Protein AF-A0A670XZM5-F1 (afdb_monomer_lite)

Organism: Pseudonaja textilis (NCBI:txid8673)

Radius of gyration: 13.71 Å; chains: 1; bounding box: 26×26×38 Å

InterPro domains:
  IPR001304 C-type lectin-like [PF00059] (12-50)
  IPR001304 C-type lectin-like [PS50041] (11-49)
  IPR016186 C-type lectin-like/link domain superfamily [G3DSA:3.10.100.10] (5-53)
  IPR016187 C-type lectin fold [SSF56436] (5-50)
  IPR018378 C-type lectin, conserved site [PS00615] (26-48)

Secondary structure (DSSP, 8-state):
---HHHHHH--BPTT----GGG---EEEE-TTS-EEEE-TT--------------

Structure (mmCIF, N/CA/C/O backbone):
data_AF-A0A670XZM5-F1
#
_entry.id   AF-A0A670XZM5-F1
#
loop_
_atom_site.group_PDB
_atom_site.id
_atom_site.type_symbol
_atom_site.label_atom_id
_atom_site.label_alt_id
_atom_site.label_comp_id
_atom_site.label_asym_id
_atom_site.label_entity_id
_atom_site.label_seq_id
_atom_site.pdbx_PDB_ins_code
_atom_site.Cartn_x
_atom_site.Cartn_y
_atom_site.Cartn_z
_atom_site.occupancy
_atom_site.B_iso_or_equiv
_atom_site.auth_seq_id
_atom_site.auth_comp_id
_atom_site.auth_asym_id
_atom_site.auth_atom_id
_atom_site.pdbx_PDB_model_num
ATOM 1 N N . GLN A 1 1 ? -2.315 3.907 23.334 1.00 49.22 1 GLN A N 1
ATOM 2 C CA . GLN A 1 1 ? -1.485 2.689 23.505 1.00 49.22 1 GLN A CA 1
ATOM 3 C C . GLN A 1 1 ? -1.838 1.762 22.348 1.00 49.22 1 GLN A C 1
ATOM 5 O O . GLN A 1 1 ? -3.015 1.428 22.254 1.00 49.22 1 GLN A O 1
ATOM 10 N N . PRO A 1 2 ? -0.917 1.420 21.427 1.00 59.31 2 PRO A N 1
ATO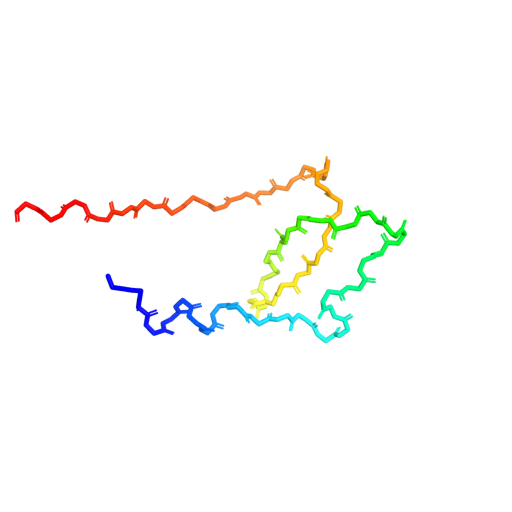M 11 C CA . PRO A 1 2 ? -1.273 0.596 20.276 1.00 59.31 2 PRO A CA 1
ATOM 12 C C . PRO A 1 2 ? -1.704 -0.793 20.751 1.00 59.31 2 PRO A C 1
ATOM 14 O O . PRO A 1 2 ? -1.005 -1.442 21.532 1.00 59.31 2 PRO A O 1
ATOM 17 N N . VAL A 1 3 ? -2.888 -1.224 20.320 1.00 65.19 3 VAL A N 1
ATOM 18 C CA . VAL A 1 3 ? -3.433 -2.540 20.670 1.00 65.19 3 VAL A CA 1
ATOM 19 C C . VAL A 1 3 ? -2.566 -3.649 20.065 1.00 65.19 3 VAL A C 1
ATOM 21 O O . VAL A 1 3 ? -1.995 -3.479 18.990 1.00 65.19 3 VAL A O 1
ATOM 24 N N . LEU A 1 4 ? -2.487 -4.806 20.733 1.00 60.56 4 LEU A N 1
ATOM 25 C CA . LEU A 1 4 ? -1.702 -5.976 20.296 1.00 60.56 4 LEU A CA 1
ATOM 26 C C . LEU A 1 4 ? -1.983 -6.381 18.831 1.00 60.56 4 LEU A C 1
ATOM 28 O O . LEU A 1 4 ? -1.095 -6.860 18.133 1.00 60.56 4 LEU A O 1
ATOM 32 N N . TRP A 1 5 ? -3.205 -6.128 18.352 1.00 60.31 5 TRP A N 1
ATOM 33 C CA . TRP A 1 5 ? -3.644 -6.373 16.977 1.00 60.31 5 TRP A CA 1
ATOM 34 C C . TRP A 1 5 ? -2.923 -5.526 15.924 1.00 60.31 5 TRP A C 1
ATOM 36 O O . TRP A 1 5 ? -2.778 -5.990 14.797 1.00 60.31 5 TRP A O 1
ATOM 46 N N . VAL A 1 6 ? -2.439 -4.325 16.275 1.00 63.03 6 VAL A N 1
ATOM 47 C CA . VAL A 1 6 ? -1.653 -3.490 15.355 1.00 63.03 6 VAL A CA 1
ATOM 48 C C . VAL A 1 6 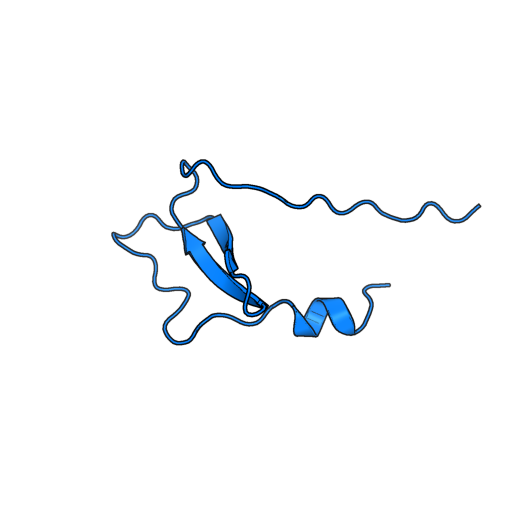? -0.406 -4.256 14.940 1.00 63.03 6 VAL A C 1
ATOM 50 O O . VAL A 1 6 ? -0.201 -4.457 13.758 1.00 63.03 6 VAL A O 1
ATOM 53 N N . TRP A 1 7 ? 0.365 -4.805 15.878 1.00 61.47 7 TRP A N 1
ATOM 54 C CA . TRP A 1 7 ? 1.599 -5.546 15.575 1.00 61.47 7 TRP A CA 1
ATOM 55 C C . TRP A 1 7 ? 1.379 -6.808 14.732 1.00 61.47 7 TRP A C 1
ATOM 57 O O . TRP A 1 7 ? 2.255 -7.184 13.958 1.00 61.47 7 TRP A O 1
ATOM 67 N N . LEU A 1 8 ? 0.208 -7.442 14.847 1.00 63.12 8 LEU A N 1
ATOM 68 C CA . LEU A 1 8 ? -0.167 -8.594 14.024 1.00 63.12 8 LEU A CA 1
ATOM 69 C C . LEU A 1 8 ? -0.559 -8.198 12.596 1.00 63.12 8 LEU A C 1
ATOM 71 O O . LEU A 1 8 ? -0.458 -9.035 11.699 1.00 63.12 8 LEU A O 1
ATOM 75 N N . SER A 1 9 ? -0.994 -6.952 12.374 1.00 65.19 9 SER A N 1
ATOM 76 C CA . SER A 1 9 ? -1.348 -6.490 11.035 1.00 65.19 9 SER A CA 1
ATOM 77 C C . SER A 1 9 ? -0.110 -6.309 10.163 1.00 65.19 9 SER A C 1
ATOM 79 O O . SER A 1 9 ? -0.198 -6.626 8.987 1.00 65.19 9 SER A O 1
ATOM 81 N N . TRP A 1 10 ? 1.046 -5.904 10.706 1.00 71.69 10 TRP A N 1
ATOM 82 C CA . TRP A 1 10 ? 2.305 -5.642 9.977 1.00 71.69 10 TRP A CA 1
ATOM 83 C C . TRP A 1 10 ? 3.043 -6.914 9.519 1.00 71.69 10 TRP A C 1
ATOM 85 O O . TRP A 1 10 ? 4.184 -7.168 9.901 1.00 71.69 10 TRP A O 1
ATOM 95 N N . SER A 1 11 ? 2.400 -7.742 8.696 1.00 89.12 11 SER A N 1
ATOM 96 C CA . SER A 1 11 ? 2.994 -8.960 8.142 1.00 89.12 11 SER A CA 1
ATOM 97 C C . SER A 1 11 ? 3.071 -8.908 6.617 1.00 89.12 11 SER A C 1
ATOM 99 O O . SER A 1 11 ? 2.049 -8.963 5.936 1.00 89.12 11 SER A O 1
ATOM 101 N N . TRP A 1 12 ? 4.281 -8.831 6.067 1.00 93.44 12 TRP A N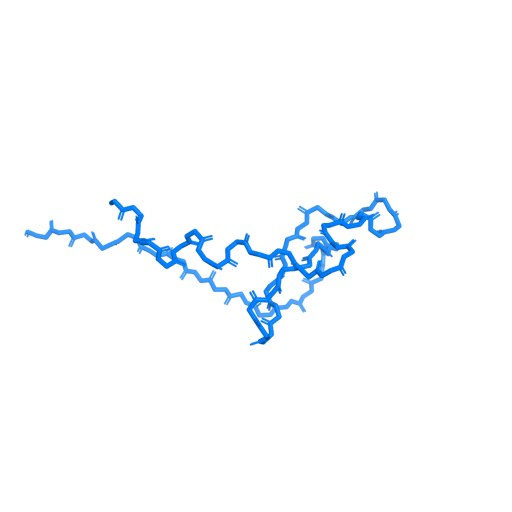 1
ATOM 102 C CA . TRP A 1 12 ? 4.495 -8.879 4.620 1.00 93.44 12 TRP A CA 1
ATOM 103 C C . TRP A 1 12 ? 4.058 -10.217 4.020 1.00 93.44 12 TRP A C 1
ATOM 105 O O . TRP A 1 12 ? 4.140 -11.275 4.658 1.00 93.44 12 TRP A O 1
ATOM 115 N N . LYS A 1 13 ? 3.564 -10.166 2.783 1.00 96.00 13 LYS A N 1
ATOM 116 C CA . LYS A 1 13 ? 3.423 -11.353 1.943 1.00 96.00 13 LYS A CA 1
ATOM 117 C C . LYS A 1 13 ? 4.816 -11.937 1.688 1.00 96.00 13 LYS A C 1
ATOM 119 O O . LYS A 1 13 ? 5.810 -11.219 1.678 1.00 96.00 13 LYS A O 1
ATOM 124 N N . GLU A 1 14 ? 4.894 -13.251 1.509 1.00 95.94 14 GLU A N 1
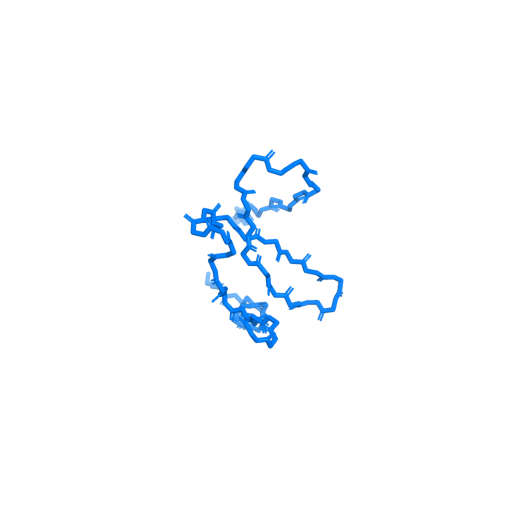ATOM 125 C CA . GLU A 1 14 ? 6.162 -13.902 1.179 1.00 95.94 14 GLU A CA 1
ATOM 126 C C . GLU A 1 14 ? 6.774 -13.279 -0.085 1.00 95.94 14 GLU A C 1
ATOM 128 O O . GLU A 1 14 ? 6.093 -13.133 -1.105 1.00 95.94 14 GLU A O 1
ATOM 133 N N . GLY A 1 15 ? 8.048 -12.892 0.020 1.00 96.56 15 GLY A N 1
ATOM 134 C CA . GLY A 1 15 ? 8.788 -12.195 -1.031 1.00 96.56 15 GLY A CA 1
ATOM 135 C C . GLY A 1 15 ? 8.736 -10.668 -0.961 1.00 96.56 15 GLY A C 1
ATOM 136 O O . GLY A 1 15 ? 9.522 -10.048 -1.661 1.00 96.56 15 GLY A O 1
ATOM 137 N N . GLU A 1 16 ? 7.890 -10.079 -0.110 1.00 97.25 16 GLU A N 1
ATOM 138 C CA . GLU A 1 16 ? 7.729 -8.625 0.008 1.00 97.25 16 GLU A CA 1
ATOM 139 C C . GLU A 1 16 ? 8.397 -8.057 1.278 1.00 97.25 16 GLU A C 1
ATOM 141 O O . GLU A 1 16 ? 8.533 -8.775 2.279 1.00 97.25 16 GLU A O 1
ATOM 146 N N . PRO A 1 17 ? 8.770 -6.764 1.284 1.00 96.62 17 PRO A N 1
ATOM 147 C CA . PRO A 1 17 ? 8.743 -5.846 0.143 1.00 96.62 17 PRO A CA 1
ATOM 148 C C . PRO A 1 17 ? 9.869 -6.146 -0.858 1.00 96.62 17 PRO A C 1
ATOM 150 O O . PRO A 1 17 ? 10.988 -6.463 -0.441 1.00 96.62 17 PRO A O 1
ATOM 153 N N . ASN A 1 18 ? 9.590 -6.068 -2.161 1.00 98.00 18 ASN A N 1
ATOM 154 C CA . ASN A 1 18 ? 10.549 -6.446 -3.212 1.00 98.00 18 ASN A CA 1
ATOM 155 C C . ASN A 1 18 ? 11.094 -5.268 -4.040 1.00 98.00 18 ASN A C 1
ATOM 157 O O . ASN A 1 18 ? 12.045 -5.446 -4.806 1.00 98.00 18 ASN A O 1
ATOM 161 N N . ASN A 1 19 ? 10.537 -4.073 -3.849 1.00 97.88 19 ASN A N 1
ATOM 162 C CA . ASN A 1 19 ? 10.799 -2.855 -4.600 1.00 97.88 19 ASN A CA 1
ATOM 163 C C . ASN A 1 19 ? 10.713 -3.070 -6.121 1.00 97.88 19 ASN A C 1
ATOM 165 O O . ASN A 1 19 ? 11.679 -2.839 -6.862 1.00 97.88 19 ASN A O 1
ATOM 169 N N . GLY A 1 20 ? 9.567 -3.550 -6.602 1.00 97.06 20 GLY A N 1
ATOM 170 C CA . GLY A 1 20 ? 9.359 -3.949 -7.986 1.00 97.06 20 GLY A CA 1
ATOM 171 C C . GLY A 1 20 ? 9.681 -2.817 -8.958 1.00 97.06 20 GLY A C 1
ATOM 172 O O . GLY A 1 20 ? 9.210 -1.691 -8.832 1.00 97.06 20 GLY A O 1
ATOM 173 N N . GLY A 1 21 ? 10.549 -3.079 -9.938 1.00 95.94 21 GLY A N 1
ATOM 174 C CA . GLY A 1 21 ? 10.969 -2.037 -10.883 1.00 95.94 21 GLY A CA 1
ATOM 175 C C . GLY A 1 21 ? 11.716 -0.852 -10.244 1.00 95.94 21 GLY A C 1
ATOM 176 O O . GLY A 1 21 ? 11.879 0.171 -10.907 1.00 95.94 21 GLY A O 1
AT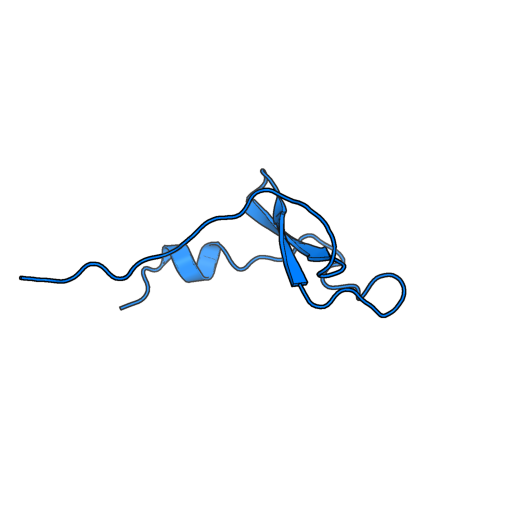OM 177 N N . ASN A 1 22 ? 12.200 -1.002 -9.004 1.00 97.12 22 ASN A N 1
ATOM 178 C CA . ASN A 1 22 ? 12.878 0.010 -8.188 1.00 97.12 22 ASN A CA 1
ATOM 179 C C . ASN A 1 22 ? 12.042 1.271 -7.899 1.00 97.12 22 ASN A C 1
ATOM 181 O O . ASN A 1 22 ? 12.599 2.371 -7.899 1.00 97.12 22 ASN A O 1
ATOM 185 N N . ASN A 1 23 ? 10.722 1.145 -7.731 1.00 97.81 23 ASN A N 1
ATOM 186 C CA . ASN A 1 23 ? 9.846 2.301 -7.508 1.00 97.81 23 ASN A CA 1
ATOM 187 C C . ASN A 1 23 ? 8.553 1.954 -6.732 1.00 97.81 23 ASN A C 1
ATOM 189 O O . ASN A 1 23 ? 7.482 2.486 -7.036 1.00 97.81 23 ASN A O 1
ATOM 193 N N . GLU A 1 24 ? 8.627 1.056 -5.745 1.00 98.25 24 GLU A N 1
ATOM 194 C CA . GLU A 1 24 ? 7.490 0.667 -4.896 1.00 98.25 24 GLU A CA 1
ATOM 195 C C . GLU A 1 24 ? 7.684 1.135 -3.443 1.00 98.25 24 GLU A C 1
ATOM 197 O O . GLU A 1 24 ? 8.114 0.386 -2.576 1.00 98.25 24 GLU A O 1
ATOM 202 N N . ASP A 1 25 ? 7.356 2.404 -3.171 1.00 97.75 25 ASP A N 1
ATOM 203 C CA . ASP A 1 25 ? 7.584 3.049 -1.862 1.00 97.75 25 ASP A CA 1
ATOM 204 C C . ASP A 1 25 ? 6.310 3.222 -1.005 1.00 97.75 25 ASP A C 1
ATOM 206 O O . ASP A 1 25 ? 6.346 3.809 0.079 1.00 97.75 25 ASP A O 1
ATOM 210 N N . CYS A 1 26 ? 5.160 2.732 -1.473 1.00 97.00 26 CYS A N 1
ATOM 211 C CA . CYS A 1 26 ? 3.889 2.759 -0.744 1.00 97.00 26 CYS A CA 1
ATOM 212 C C . CYS A 1 26 ? 3.418 1.340 -0.424 1.00 97.00 26 CYS A C 1
ATOM 214 O O . CYS A 1 26 ? 3.778 0.406 -1.121 1.00 97.00 26 CYS A O 1
ATOM 216 N N . ALA A 1 27 ? 2.588 1.151 0.605 1.00 95.56 27 ALA A N 1
ATOM 217 C CA . ALA A 1 27 ? 2.151 -0.182 1.025 1.00 95.56 27 ALA A CA 1
ATOM 218 C C . ALA A 1 27 ? 0.641 -0.386 0.832 1.00 95.56 27 ALA A C 1
ATOM 220 O O . ALA A 1 27 ? -0.162 0.515 1.085 1.00 95.56 27 ALA A O 1
ATOM 221 N N . VAL A 1 28 ? 0.243 -1.592 0.428 1.00 95.94 28 VAL A N 1
ATOM 222 C CA . VAL A 1 28 ? -1.157 -2.026 0.354 1.00 95.94 28 VAL A CA 1
ATOM 223 C C . VAL A 1 28 ? -1.364 -3.298 1.167 1.00 95.94 28 VAL A C 1
ATOM 225 O O . VAL A 1 28 ? -0.494 -4.164 1.226 1.00 95.94 28 VAL A O 1
ATOM 228 N N . LEU A 1 29 ? -2.541 -3.414 1.782 1.00 94.25 29 LEU A N 1
ATOM 229 C CA . LEU A 1 29 ? -2.967 -4.600 2.513 1.00 94.25 29 LEU A CA 1
ATOM 230 C C . LEU A 1 29 ? -3.871 -5.464 1.624 1.00 94.25 29 LEU A C 1
ATOM 232 O O . LEU A 1 29 ? -4.936 -5.017 1.187 1.00 94.25 29 LEU A O 1
ATOM 236 N N . TYR A 1 30 ? -3.474 -6.710 1.374 1.00 92.56 30 TYR A N 1
ATOM 237 C CA . TYR A 1 30 ? -4.324 -7.689 0.702 1.00 92.56 30 TYR A CA 1
ATOM 238 C C . TYR A 1 30 ? -5.389 -8.270 1.640 1.00 92.56 30 TYR A C 1
ATOM 240 O O . TYR A 1 30 ? -5.313 -8.155 2.863 1.00 92.56 30 TYR A O 1
ATOM 248 N N . LYS A 1 31 ? -6.406 -8.922 1.063 1.00 90.00 31 LYS A N 1
ATOM 249 C CA . LYS A 1 31 ? -7.550 -9.477 1.811 1.00 90.00 31 LYS A CA 1
ATOM 250 C C . LYS A 1 31 ? -7.137 -10.547 2.824 1.00 90.00 31 LYS A C 1
ATOM 252 O O . LYS A 1 31 ? -7.819 -10.735 3.823 1.00 90.00 31 LYS A O 1
ATOM 257 N N . GLU A 1 32 ? -6.021 -11.216 2.571 1.00 90.56 32 GLU A N 1
ATOM 258 C CA . GLU A 1 32 ? -5.390 -12.216 3.427 1.00 90.56 32 GLU A CA 1
ATOM 259 C C . GLU A 1 32 ? -4.683 -11.590 4.646 1.00 90.56 32 GLU A C 1
ATOM 261 O O . GLU A 1 32 ? -4.109 -12.311 5.459 1.00 90.56 32 GLU A O 1
ATOM 266 N N . GLY A 1 33 ? -4.700 -10.257 4.778 1.00 89.75 33 GLY A N 1
ATOM 267 C CA . GLY A 1 33 ? -4.036 -9.529 5.860 1.00 89.75 33 GLY A CA 1
ATOM 268 C C . GLY A 1 33 ? -2.522 -9.425 5.678 1.00 89.75 33 GLY A C 1
ATOM 269 O O . GLY A 1 33 ? -1.800 -9.274 6.660 1.00 89.75 33 GLY A O 1
ATOM 270 N N . LYS A 1 34 ? -2.037 -9.549 4.437 1.00 93.12 34 LYS A N 1
ATOM 271 C CA . LYS A 1 34 ? -0.613 -9.483 4.091 1.00 93.12 34 LYS A CA 1
ATOM 272 C C . LYS A 1 34 ? -0.287 -8.227 3.295 1.00 93.12 34 LYS A C 1
ATOM 274 O O . LYS A 1 34 ? -1.059 -7.842 2.420 1.00 93.12 34 LYS A O 1
ATOM 279 N N . TRP A 1 35 ? 0.854 -7.617 3.594 1.00 95.38 35 TRP A N 1
ATOM 280 C CA . TRP A 1 35 ? 1.306 -6.392 2.935 1.00 95.38 35 TRP A CA 1
ATOM 281 C C . TRP A 1 35 ? 2.088 -6.664 1.653 1.00 95.38 35 TRP A C 1
ATOM 283 O O . TRP A 1 35 ? 2.749 -7.697 1.532 1.00 95.38 35 TRP A O 1
ATOM 293 N N . ASN A 1 36 ? 2.025 -5.703 0.738 1.00 97.31 36 ASN A N 1
ATOM 294 C CA . ASN A 1 36 ? 2.814 -5.613 -0.486 1.00 97.31 36 ASN A CA 1
ATOM 295 C C . ASN A 1 36 ? 3.220 -4.157 -0.688 1.00 97.31 36 ASN A C 1
ATOM 297 O O . ASN A 1 36 ? 2.403 -3.260 -0.456 1.00 97.31 36 ASN A O 1
ATOM 301 N N . ASP A 1 37 ? 4.454 -3.917 -1.096 1.00 97.88 37 ASP A N 1
ATOM 302 C CA . ASP A 1 37 ? 4.889 -2.613 -1.564 1.00 97.88 37 ASP A CA 1
ATOM 303 C C . ASP A 1 37 ? 4.394 -2.400 -2.996 1.00 97.88 37 ASP A C 1
ATOM 305 O O . ASP A 1 37 ? 4.237 -3.337 -3.766 1.00 97.88 37 ASP A O 1
ATOM 309 N N . ILE A 1 38 ? 4.002 -1.178 -3.327 1.00 98.00 38 ILE A N 1
ATOM 310 C CA . ILE A 1 38 ? 3.456 -0.792 -4.624 1.00 98.00 38 ILE A CA 1
ATOM 311 C C . ILE A 1 38 ? 3.947 0.604 -4.992 1.00 98.00 38 ILE A C 1
ATOM 313 O O . ILE A 1 38 ? 4.283 1.419 -4.128 1.00 98.00 38 ILE A O 1
ATOM 317 N N . HIS A 1 39 ? 3.901 0.928 -6.281 1.00 98.25 39 HIS A N 1
ATOM 318 C CA . HIS A 1 39 ? 4.071 2.306 -6.728 1.00 98.25 39 HIS A CA 1
ATOM 319 C C . HIS A 1 39 ? 3.021 3.217 -6.076 1.00 98.25 39 HIS A C 1
ATOM 321 O O . HIS A 1 39 ? 1.823 2.919 -6.073 1.00 98.25 39 HIS A O 1
ATOM 327 N N . CYS A 1 40 ? 3.460 4.365 -5.568 1.00 97.50 40 CYS A N 1
ATOM 328 C CA . CYS A 1 40 ? 2.595 5.312 -4.864 1.00 97.50 40 CYS A CA 1
ATOM 329 C C . CYS A 1 40 ? 1.513 5.971 -5.737 1.00 97.50 40 CYS A C 1
ATOM 331 O O . CYS A 1 40 ? 0.562 6.541 -5.207 1.00 97.50 40 CYS A O 1
ATOM 333 N N . ASP A 1 41 ? 1.634 5.907 -7.064 1.00 97.12 41 ASP A N 1
ATOM 334 C CA . ASP A 1 41 ? 0.666 6.467 -8.014 1.00 97.12 41 ASP A CA 1
ATOM 335 C C . ASP A 1 41 ? -0.531 5.535 -8.297 1.00 97.12 41 ASP A C 1
ATOM 337 O O . ASP A 1 41 ? -1.489 5.925 -8.974 1.00 97.12 41 ASP A O 1
ATOM 341 N N . LYS A 1 42 ? -0.519 4.307 -7.760 1.00 97.00 42 LYS A N 1
ATOM 342 C CA . LYS A 1 42 ? -1.613 3.342 -7.909 1.00 97.00 42 LYS A CA 1
ATOM 343 C C . LYS A 1 42 ? -2.876 3.816 -7.191 1.00 97.00 42 LYS A C 1
ATOM 345 O O . LYS A 1 42 ? -2.904 4.015 -5.980 1.00 97.00 42 LYS A O 1
ATOM 350 N N . GLN A 1 43 ? -3.977 3.890 -7.936 1.00 97.50 43 GLN A N 1
ATOM 351 C CA . GLN A 1 43 ? -5.297 4.174 -7.374 1.00 97.50 43 GLN A CA 1
ATOM 352 C C . GLN A 1 43 ? -5.914 2.908 -6.767 1.00 97.50 43 GLN A C 1
ATOM 354 O O . GLN A 1 43 ? -6.371 2.015 -7.483 1.00 97.50 43 GLN A O 1
ATOM 359 N N . VAL A 1 44 ? -5.949 2.842 -5.437 1.00 95.88 44 VAL A N 1
ATOM 360 C CA . VAL A 1 44 ? -6.546 1.744 -4.662 1.00 95.88 44 VAL A CA 1
ATOM 361 C C . VAL A 1 44 ? -7.456 2.284 -3.557 1.00 95.88 44 VAL A C 1
ATOM 363 O O . VAL A 1 44 ? -7.470 3.477 -3.257 1.00 95.88 44 VAL A O 1
ATOM 366 N N . LYS A 1 45 ? -8.255 1.403 -2.948 1.00 96.00 45 LYS A N 1
ATOM 367 C CA . LYS A 1 45 ? -9.013 1.751 -1.736 1.00 96.00 45 LYS A CA 1
ATOM 368 C C . LYS A 1 45 ? -8.050 1.911 -0.557 1.00 96.00 45 LYS A C 1
ATOM 370 O O . LYS A 1 45 ? -7.052 1.200 -0.493 1.00 96.00 45 LYS A O 1
ATOM 375 N N . PHE A 1 46 ? -8.386 2.790 0.383 1.00 93.25 46 PHE A N 1
ATOM 376 C CA . PHE A 1 46 ? -7.563 3.084 1.557 1.00 93.25 46 PHE A CA 1
ATOM 377 C C . PHE A 1 46 ? -8.361 2.958 2.858 1.00 93.25 46 PHE A C 1
ATOM 379 O O . PHE A 1 46 ? -9.594 2.933 2.852 1.00 93.25 46 PHE A O 1
ATOM 386 N N . VAL A 1 47 ? -7.632 2.871 3.970 1.00 90.00 47 VAL A N 1
ATOM 387 C CA . VAL A 1 47 ? -8.166 2.843 5.334 1.00 90.00 47 VAL A CA 1
ATOM 388 C C . VAL A 1 47 ? -7.588 4.039 6.085 1.00 90.00 47 VAL A C 1
ATOM 390 O O . VAL A 1 47 ? -6.389 4.289 5.997 1.00 90.00 47 VAL A O 1
ATOM 393 N N . CYS A 1 48 ? -8.433 4.769 6.814 1.00 90.94 48 CYS A N 1
ATOM 394 C CA . CYS A 1 48 ? -7.998 5.821 7.730 1.00 90.94 48 CYS A CA 1
ATOM 395 C C . CYS A 1 48 ? -8.062 5.310 9.169 1.00 90.94 48 CYS A C 1
ATOM 397 O O . CYS A 1 48 ? -9.033 4.656 9.547 1.00 90.94 48 CYS A O 1
ATOM 399 N N . GLU A 1 49 ? -7.07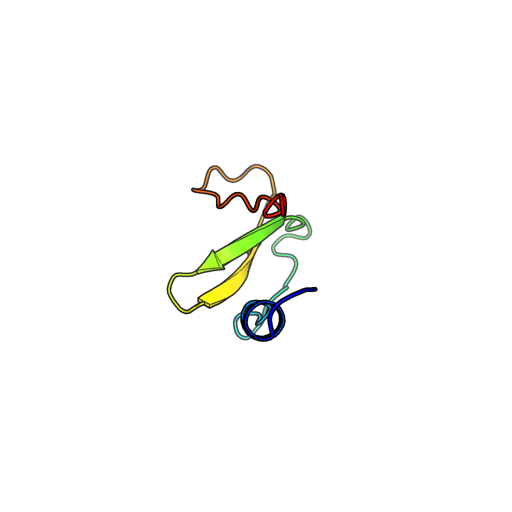2 5.673 9.975 1.00 85.25 49 GLU A N 1
ATOM 400 C CA . GLU A 1 49 ? -7.099 5.517 11.428 1.00 85.25 49 GLU A CA 1
ATOM 401 C C . GLU A 1 49 ? -7.308 6.893 12.070 1.00 85.25 49 GLU A C 1
ATOM 403 O O . GLU A 1 49 ? -6.773 7.897 11.595 1.00 85.25 49 GLU A O 1
ATOM 408 N N . LYS A 1 50 ? -8.110 6.947 13.133 1.00 87.62 50 LYS A N 1
ATOM 409 C CA . LYS A 1 50 ? -8.271 8.128 13.985 1.00 87.62 50 LYS A CA 1
ATOM 410 C C . LYS A 1 50 ? -8.007 7.720 15.429 1.00 87.62 50 LYS A C 1
ATOM 412 O O . LYS A 1 50 ? -8.385 6.619 15.825 1.00 87.62 50 LYS A O 1
ATOM 417 N N . GLU A 1 51 ? -7.391 8.600 16.208 1.00 87.38 51 GLU A N 1
ATOM 418 C CA . GLU A 1 51 ? -7.282 8.388 17.650 1.00 87.38 51 GLU A CA 1
ATOM 419 C C . GLU A 1 51 ? -8.665 8.532 18.298 1.00 87.38 51 GLU A C 1
ATOM 421 O O . GLU A 1 51 ? -9.439 9.429 17.947 1.00 87.38 51 GLU A O 1
ATOM 426 N N . GLU A 1 52 ? -8.988 7.645 19.239 1.00 82.25 52 GLU A N 1
ATOM 427 C CA . GLU A 1 52 ? -10.161 7.829 20.091 1.00 82.25 52 GLU A CA 1
ATOM 428 C C . GLU A 1 52 ? -9.856 8.958 21.081 1.00 82.25 52 GLU A C 1
ATOM 430 O O . GLU A 1 52 ? -8.938 8.850 21.897 1.00 82.25 52 GLU A O 1
ATOM 435 N N . ILE A 1 53 ? -10.614 10.051 21.003 1.00 81.56 53 ILE A N 1
ATOM 436 C CA . ILE A 1 53 ? -10.539 11.126 21.993 1.00 81.56 53 ILE A CA 1
ATOM 437 C C . ILE A 1 53 ? -11.244 10.604 23.247 1.00 81.56 53 ILE A C 1
ATOM 439 O O . ILE A 1 53 ? -12.461 10.439 23.248 1.00 81.56 53 ILE A O 1
ATOM 443 N N . SER A 1 54 ? -10.482 10.297 24.298 1.00 73.50 54 SER A N 1
ATOM 444 C CA . SER A 1 54 ? -11.053 9.995 25.611 1.00 73.50 54 SER A CA 1
ATOM 445 C C . SER A 1 54 ? -11.564 11.290 26.247 1.00 73.50 54 SER A C 1
ATOM 447 O O . SER A 1 54 ? -10.749 12.165 26.552 1.00 73.50 54 SER A O 1
ATOM 449 N N . GLU A 1 55 ? -12.880 11.409 26.425 1.00 66.06 55 GLU A N 1
ATOM 450 C CA . GLU A 1 55 ? -13.495 12.384 27.343 1.00 66.06 55 GLU A CA 1
ATOM 451 C C . GLU A 1 55 ? -13.257 11.998 28.809 1.00 66.06 55 GLU A C 1
ATOM 453 O O . GLU A 1 55 ? -13.313 10.783 29.126 1.00 66.06 55 GLU A O 1
#

Sequence (55 aa):
QPVLWVWLSWSWKEGEPNNGGNNEDCAVLYKEGKWNDIHCDKQVKFVCEKEEISE

Foldseek 3Di:
DDDPVVVVLAAADPCPPPCVVVAFPDWDADPVSHIYGHHPPDDDDDDDDDDDDDD

pLDDT: mean 87.42, std 13.63, range [49.22, 98.25]